Protein AF-A0A0B7ADQ1-F1 (afdb_monomer)

Structure (mmCIF, N/CA/C/O backbone):
data_AF-A0A0B7ADQ1-F1
#
_entry.id   AF-A0A0B7ADQ1-F1
#
loop_
_atom_site.group_PDB
_atom_site.id
_atom_site.type_symbol
_atom_site.label_atom_id
_atom_site.label_alt_id
_atom_site.label_comp_id
_atom_site.label_asym_id
_atom_site.label_entity_id
_atom_site.label_seq_id
_atom_site.pdbx_PDB_ins_code
_atom_site.Cartn_x
_atom_site.Cartn_y
_atom_site.Cartn_z
_atom_site.occupancy
_atom_site.B_iso_or_equiv
_atom_site.auth_seq_id
_atom_site.auth_comp_id
_atom_site.auth_asym_id
_atom_site.auth_atom_id
_atom_site.pdbx_PDB_model_num
ATOM 1 N N . MET A 1 1 ? 49.928 -15.587 -37.855 1.00 57.91 1 MET A N 1
ATOM 2 C CA . MET A 1 1 ? 49.256 -14.390 -38.415 1.00 57.91 1 MET A CA 1
ATOM 3 C C . MET A 1 1 ? 47.723 -14.442 -38.267 1.00 57.91 1 MET A C 1
ATOM 5 O O . MET A 1 1 ? 47.030 -13.815 -39.049 1.00 57.91 1 MET A O 1
ATOM 9 N N . PHE A 1 2 ? 47.182 -15.148 -37.258 1.00 56.41 2 PHE A N 1
ATOM 10 C CA . PHE A 1 2 ? 45.730 -15.363 -37.079 1.00 56.41 2 PHE A CA 1
ATOM 11 C C . PHE A 1 2 ? 45.129 -14.611 -35.875 1.00 56.41 2 PHE A C 1
ATOM 13 O O . PHE A 1 2 ? 43.924 -14.663 -35.661 1.00 56.41 2 PHE A O 1
ATOM 20 N N . LEU A 1 3 ? 45.945 -13.882 -35.100 1.00 54.06 3 LEU A N 1
ATOM 21 C CA . LEU A 1 3 ? 45.485 -13.209 -33.878 1.00 54.06 3 LEU A CA 1
ATOM 22 C C . LEU A 1 3 ? 44.620 -11.957 -34.139 1.00 54.06 3 LEU A C 1
ATOM 24 O O . LEU A 1 3 ? 43.855 -11.555 -33.272 1.00 54.06 3 LEU A O 1
ATOM 28 N N . TYR A 1 4 ? 44.707 -11.352 -35.329 1.00 56.75 4 TYR A N 1
ATOM 29 C CA . TYR A 1 4 ? 43.976 -10.120 -35.664 1.00 56.75 4 TYR A CA 1
ATOM 30 C C . TYR A 1 4 ? 42.529 -10.354 -36.128 1.00 56.75 4 TYR A C 1
ATOM 32 O O . TYR A 1 4 ? 41.746 -9.409 -36.162 1.00 56.75 4 TYR A O 1
ATOM 40 N N . ALA A 1 5 ? 42.148 -11.595 -36.452 1.00 57.31 5 ALA A N 1
ATOM 41 C CA . ALA A 1 5 ? 40.802 -11.909 -36.939 1.00 57.31 5 ALA A CA 1
ATOM 42 C C . ALA A 1 5 ? 39.725 -11.792 -35.845 1.00 57.31 5 ALA A C 1
ATOM 44 O O . ALA A 1 5 ? 38.578 -11.495 -36.149 1.00 57.31 5 ALA A O 1
ATOM 45 N N . ILE A 1 6 ? 40.098 -11.973 -34.573 1.00 56.22 6 ILE A N 1
ATOM 46 C CA . ILE A 1 6 ? 39.179 -11.877 -33.425 1.00 56.22 6 ILE A CA 1
ATOM 47 C C . ILE A 1 6 ? 38.990 -10.410 -32.996 1.00 56.22 6 ILE A C 1
ATOM 49 O O . ILE A 1 6 ? 37.901 -10.013 -32.590 1.00 56.22 6 ILE A O 1
ATOM 53 N N . LEU A 1 7 ? 40.028 -9.577 -33.155 1.00 56.00 7 LEU A N 1
ATOM 54 C CA . LEU A 1 7 ? 40.016 -8.161 -32.765 1.00 56.00 7 LEU A CA 1
ATOM 55 C C . LEU A 1 7 ? 39.036 -7.320 -33.608 1.00 56.00 7 LEU A C 1
ATOM 57 O O . LEU A 1 7 ? 38.481 -6.343 -33.117 1.00 56.00 7 LEU A O 1
ATOM 61 N N . LEU A 1 8 ? 38.782 -7.729 -34.856 1.00 57.44 8 LEU A N 1
ATOM 62 C CA . LEU A 1 8 ? 37.870 -7.053 -35.787 1.00 57.44 8 LEU A CA 1
ATOM 63 C C . LEU A 1 8 ? 36.378 -7.341 -35.524 1.00 57.44 8 LEU A C 1
ATOM 65 O O . LEU A 1 8 ? 35.526 -6.646 -36.068 1.00 57.44 8 LEU A O 1
ATOM 69 N N . VAL A 1 9 ? 36.053 -8.334 -34.686 1.00 56.53 9 VAL A N 1
ATOM 70 C CA . VAL A 1 9 ? 34.663 -8.732 -34.363 1.00 56.53 9 VAL A CA 1
ATOM 71 C C . VAL A 1 9 ? 34.142 -8.031 -33.098 1.00 56.53 9 VAL A C 1
ATOM 73 O O . VAL A 1 9 ? 32.936 -7.923 -32.892 1.00 56.53 9 VAL A O 1
ATOM 76 N N . LEU A 1 10 ? 35.036 -7.475 -32.274 1.00 56.75 10 LEU A N 1
ATOM 77 C CA . LEU A 1 10 ? 34.682 -6.795 -31.025 1.00 56.75 10 LEU A CA 1
ATOM 78 C C . LEU A 1 10 ? 33.769 -5.555 -31.153 1.00 56.75 10 LEU A C 1
ATOM 80 O O . LEU A 1 10 ? 32.945 -5.381 -30.255 1.00 56.75 10 LEU A O 1
ATOM 84 N N . PRO A 1 11 ? 33.806 -4.707 -32.206 1.00 58.31 11 PRO A N 1
ATOM 85 C CA . PRO A 1 11 ? 32.909 -3.549 -32.254 1.00 58.31 11 PRO A CA 1
ATOM 86 C C . PRO A 1 11 ? 31.440 -3.924 -32.520 1.00 58.31 11 PRO A C 1
ATOM 88 O O . PRO A 1 11 ? 30.559 -3.106 -32.270 1.00 58.31 11 PRO A O 1
ATOM 91 N N . ALA A 1 12 ? 31.146 -5.150 -32.973 1.00 55.69 12 ALA A N 1
ATOM 92 C CA . ALA A 1 12 ? 29.771 -5.614 -33.174 1.00 55.69 12 ALA A CA 1
ATOM 93 C C . ALA A 1 12 ? 29.070 -6.026 -31.866 1.00 55.69 12 ALA A C 1
ATOM 95 O O . ALA A 1 12 ? 27.849 -6.150 -31.843 1.00 55.69 12 ALA A O 1
ATOM 96 N N . LEU A 1 13 ? 29.814 -6.203 -30.765 1.00 51.56 13 LEU A N 1
ATOM 97 C CA . LEU A 1 13 ? 29.231 -6.566 -29.469 1.00 51.56 13 LEU A CA 1
ATOM 98 C C . LEU A 1 13 ? 28.534 -5.381 -28.776 1.00 51.56 13 LEU A C 1
ATOM 100 O O . LEU A 1 13 ? 27.774 -5.579 -27.836 1.00 51.56 13 LEU A O 1
ATOM 104 N N . ILE A 1 14 ? 28.741 -4.151 -29.255 1.00 58.09 14 ILE A N 1
ATOM 105 C CA . ILE A 1 14 ? 28.142 -2.939 -28.669 1.00 58.09 14 ILE A CA 1
ATOM 106 C C . ILE A 1 14 ? 26.828 -2.543 -29.378 1.00 58.09 14 ILE A C 1
ATOM 108 O O . ILE A 1 14 ? 26.401 -1.396 -29.303 1.00 58.09 14 ILE A O 1
ATOM 112 N N . MET A 1 15 ? 26.185 -3.466 -30.104 1.00 60.84 15 MET A N 1
ATOM 113 C CA . MET A 1 15 ? 25.061 -3.145 -30.999 1.00 60.84 15 MET A CA 1
ATOM 114 C C . MET A 1 15 ? 23.653 -3.311 -30.410 1.00 60.84 15 MET A C 1
ATOM 116 O O . MET A 1 15 ? 22.712 -2.930 -31.092 1.00 60.84 15 MET A O 1
ATOM 120 N N . THR A 1 16 ? 23.438 -3.822 -29.192 1.00 59.25 16 THR A N 1
ATOM 121 C CA . THR A 1 16 ? 22.057 -3.938 -28.667 1.00 59.25 16 THR A CA 1
ATOM 122 C C . THR A 1 16 ? 21.985 -3.737 -27.155 1.00 59.25 16 THR A C 1
ATOM 124 O O . THR A 1 16 ? 21.652 -4.644 -26.397 1.00 59.25 16 THR A O 1
ATOM 127 N N . SER A 1 17 ? 22.278 -2.526 -26.691 1.00 60.66 17 SER A N 1
ATOM 128 C CA . SER A 1 17 ? 21.664 -2.052 -25.447 1.00 60.66 17 SER A CA 1
ATOM 129 C C . SER A 1 17 ? 20.446 -1.230 -25.833 1.00 60.66 17 SER A C 1
ATOM 131 O O . SER A 1 17 ? 20.395 -0.025 -25.596 1.00 60.66 17 SER A O 1
ATOM 133 N N . GLU A 1 18 ? 19.465 -1.877 -26.464 1.00 60.41 18 GLU A N 1
ATOM 134 C CA . GLU A 1 18 ? 18.104 -1.388 -26.318 1.00 60.41 18 GLU A CA 1
ATOM 135 C C . GLU A 1 18 ? 17.847 -1.496 -24.823 1.00 60.41 18 GLU A C 1
ATOM 137 O O . GLU A 1 18 ? 17.736 -2.594 -24.279 1.00 60.41 18 GLU A O 1
ATOM 142 N N . ALA A 1 19 ? 17.916 -0.353 -24.136 1.00 57.16 19 ALA A N 1
ATOM 143 C CA . ALA A 1 19 ? 17.381 -0.234 -22.800 1.00 57.16 19 ALA A CA 1
ATOM 144 C C . ALA A 1 19 ? 16.024 -0.914 -22.876 1.00 57.16 19 ALA A C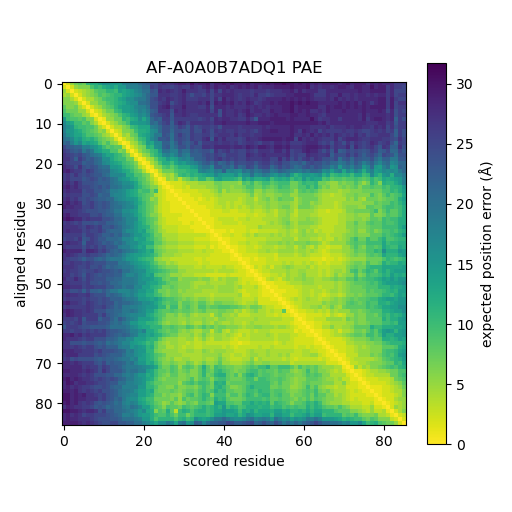 1
ATOM 146 O O . ALA A 1 19 ? 15.170 -0.488 -23.654 1.00 57.16 19 ALA A O 1
ATOM 147 N N . ILE A 1 20 ? 15.893 -2.040 -22.182 1.00 54.81 20 ILE A N 1
ATOM 148 C CA . ILE A 1 20 ? 14.638 -2.751 -22.082 1.00 54.81 20 ILE A CA 1
ATOM 149 C C . ILE A 1 20 ? 13.717 -1.738 -21.414 1.00 54.81 20 ILE A C 1
ATOM 151 O O . ILE A 1 20 ? 13.722 -1.572 -20.197 1.00 54.81 20 ILE A O 1
ATOM 155 N N . VAL A 1 21 ? 12.974 -0.992 -22.227 1.00 57.84 21 VAL A N 1
ATOM 156 C CA . VAL A 1 21 ? 11.794 -0.271 -21.793 1.00 57.84 21 VAL A CA 1
ATOM 157 C C . VAL A 1 21 ? 10.794 -1.387 -21.569 1.00 57.84 21 VAL A C 1
ATOM 159 O O . VAL A 1 21 ? 9.949 -1.647 -22.416 1.00 57.84 21 VAL A O 1
ATOM 162 N N . ILE A 1 22 ? 10.971 -2.145 -20.484 1.00 61.16 22 ILE A N 1
ATOM 163 C CA . ILE A 1 22 ? 9.929 -3.031 -19.993 1.00 61.16 22 ILE A CA 1
ATOM 164 C C . ILE A 1 22 ? 8.773 -2.084 -19.703 1.00 61.16 22 ILE A C 1
ATOM 166 O O . ILE A 1 22 ? 8.919 -1.207 -18.841 1.00 61.16 22 ILE A O 1
ATOM 170 N N . PRO A 1 23 ? 7.663 -2.151 -20.460 1.00 60.44 23 PRO A N 1
ATOM 171 C CA . PRO A 1 23 ? 6.471 -1.463 -20.026 1.00 60.44 23 PRO A CA 1
ATOM 172 C C . PRO A 1 23 ? 6.145 -2.092 -18.676 1.00 60.44 23 PRO A C 1
ATOM 174 O O . PRO A 1 23 ? 5.790 -3.266 -18.631 1.00 60.44 23 PRO A O 1
ATOM 177 N N . LEU A 1 24 ? 6.371 -1.351 -17.586 1.00 60.91 24 LEU A N 1
ATOM 178 C CA . LEU A 1 24 ? 6.019 -1.826 -16.254 1.00 60.91 24 LEU A CA 1
ATOM 179 C C . LEU A 1 24 ? 4.539 -2.170 -16.298 1.00 60.91 24 LEU A C 1
ATOM 181 O O . LEU A 1 24 ? 3.690 -1.290 -16.475 1.00 60.91 24 LEU A O 1
ATOM 185 N N . THR A 1 25 ? 4.279 -3.466 -16.239 1.00 69.62 25 THR A N 1
ATOM 186 C CA . THR A 1 25 ? 2.943 -4.026 -16.267 1.00 69.62 25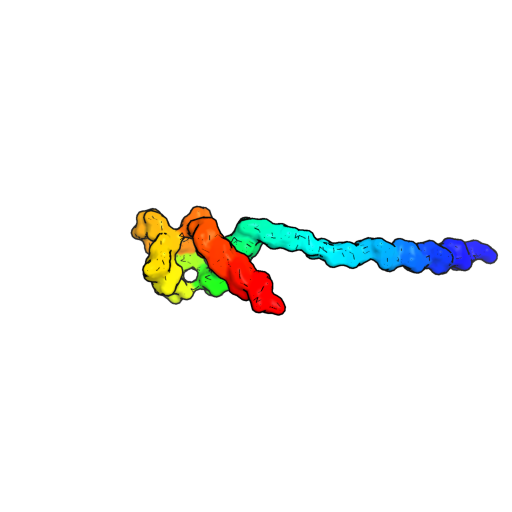 THR A CA 1
ATOM 187 C C . THR A 1 25 ? 2.198 -3.555 -15.025 1.00 69.62 25 THR A C 1
ATOM 189 O O . THR A 1 25 ? 2.810 -3.169 -14.023 1.00 69.62 25 THR A O 1
ATOM 192 N N . ASP A 1 26 ? 0.868 -3.540 -15.088 1.00 71.94 26 ASP A N 1
ATOM 193 C CA . ASP A 1 26 ? 0.032 -3.227 -13.928 1.00 71.94 26 ASP A CA 1
ATOM 194 C C . ASP A 1 26 ? 0.429 -4.081 -12.712 1.00 71.94 26 ASP A C 1
ATOM 196 O O . ASP A 1 26 ? 0.599 -3.527 -11.633 1.00 71.94 26 ASP A O 1
ATOM 200 N N . ASP A 1 27 ? 0.727 -5.370 -12.909 1.00 74.31 27 ASP A N 1
ATOM 201 C CA . ASP A 1 27 ? 1.280 -6.271 -11.886 1.00 74.31 27 ASP A CA 1
ATOM 202 C C . ASP A 1 27 ? 2.544 -5.735 -11.204 1.00 74.31 27 ASP A C 1
ATOM 204 O O . ASP A 1 27 ? 2.686 -5.801 -9.986 1.00 74.31 27 ASP A O 1
ATOM 208 N N . GLU A 1 28 ? 3.482 -5.180 -11.968 1.00 79.56 28 GLU A N 1
ATOM 209 C CA . GLU A 1 28 ? 4.752 -4.706 -11.419 1.00 79.56 28 GLU A CA 1
ATOM 210 C C . GLU A 1 28 ? 4.573 -3.398 -10.632 1.00 79.56 28 GLU A C 1
ATOM 212 O O . GLU A 1 28 ? 5.278 -3.149 -9.654 1.00 79.56 28 GLU A O 1
ATOM 217 N N . LEU A 1 29 ? 3.585 -2.583 -11.014 1.00 76.25 29 LEU A N 1
ATOM 218 C CA . LEU A 1 29 ? 3.165 -1.393 -10.269 1.00 76.25 29 LEU A CA 1
ATOM 219 C C . LEU A 1 29 ? 2.425 -1.747 -8.978 1.00 76.25 29 LEU A C 1
ATOM 221 O O . LEU A 1 29 ? 2.714 -1.149 -7.942 1.00 76.25 29 LEU A O 1
ATOM 225 N N . VAL A 1 30 ? 1.508 -2.717 -9.035 1.00 78.19 30 VAL A N 1
ATOM 226 C CA . VAL A 1 30 ? 0.838 -3.291 -7.855 1.00 78.19 30 VAL A CA 1
ATOM 227 C C . VAL A 1 30 ? 1.891 -3.784 -6.890 1.00 78.19 30 VAL A C 1
ATOM 229 O O . VAL A 1 30 ? 1.888 -3.392 -5.730 1.00 78.19 30 VAL A O 1
ATOM 232 N N . LYS A 1 31 ? 2.846 -4.5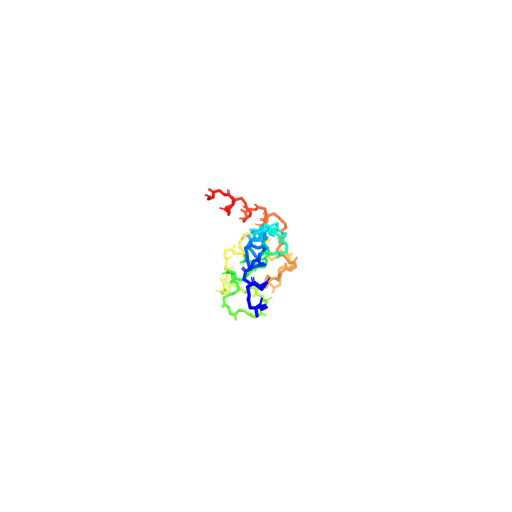65 -7.395 1.00 82.44 31 LYS A N 1
ATOM 233 C CA . LYS A 1 31 ? 3.916 -5.128 -6.589 1.00 82.44 31 LYS A CA 1
ATOM 234 C C . LYS A 1 31 ? 4.784 -4.047 -5.950 1.00 82.44 31 LYS A C 1
ATOM 236 O O . LYS A 1 31 ? 5.098 -4.165 -4.779 1.00 82.44 31 LYS A O 1
ATOM 241 N N . GLN A 1 32 ? 5.131 -2.977 -6.669 1.00 81.38 32 GLN A N 1
ATOM 242 C CA . GLN A 1 32 ? 5.895 -1.859 -6.096 1.00 81.38 32 GLN A CA 1
ATOM 243 C C . GLN A 1 32 ?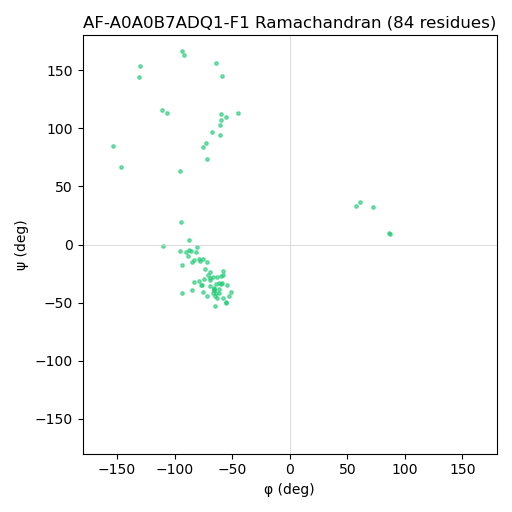 5.118 -1.079 -5.034 1.00 81.38 32 GLN A C 1
ATOM 245 O O . GLN A 1 32 ? 5.696 -0.702 -4.018 1.00 81.38 32 GLN A O 1
ATOM 250 N N . ALA A 1 33 ? 3.831 -0.811 -5.267 1.00 80.25 33 ALA A N 1
ATOM 251 C CA . ALA A 1 33 ? 2.984 -0.143 -4.284 1.00 80.25 33 ALA A CA 1
ATOM 252 C C . ALA A 1 33 ? 2.785 -1.024 -3.043 1.00 80.25 33 ALA A C 1
ATOM 254 O O . ALA A 1 33 ? 2.830 -0.524 -1.924 1.00 80.25 33 ALA A O 1
ATOM 255 N N . PHE A 1 34 ? 2.627 -2.329 -3.250 1.00 84.38 34 PHE A N 1
ATOM 256 C CA . PHE A 1 34 ? 2.518 -3.320 -2.193 1.00 84.38 34 PHE A CA 1
ATOM 257 C C . PHE A 1 34 ? 3.815 -3.420 -1.383 1.00 84.38 34 PHE A C 1
ATOM 259 O O . PHE A 1 34 ? 3.782 -3.181 -0.188 1.00 84.38 34 PHE A O 1
ATOM 266 N N . ASP A 1 35 ? 4.966 -3.629 -2.035 1.00 85.38 35 ASP A N 1
ATOM 267 C CA . ASP A 1 35 ? 6.303 -3.668 -1.408 1.00 85.38 35 ASP A CA 1
ATOM 268 C C . ASP A 1 35 ? 6.646 -2.368 -0.647 1.00 85.38 35 ASP A C 1
ATOM 270 O O . ASP A 1 35 ? 7.527 -2.362 0.213 1.00 85.38 35 ASP A O 1
ATOM 274 N N . TYR A 1 36 ? 6.010 -1.242 -0.992 1.00 83.12 36 TYR A N 1
ATOM 275 C CA . TYR A 1 36 ? 6.186 0.027 -0.282 1.00 83.12 36 TYR A CA 1
ATOM 276 C C . TYR A 1 36 ? 5.382 0.099 1.024 1.00 83.12 36 TYR A C 1
ATOM 278 O O . TYR A 1 36 ? 5.802 0.783 1.956 1.00 83.12 36 TYR A O 1
ATOM 286 N N . LEU A 1 37 ? 4.226 -0.562 1.076 1.00 83.06 37 LEU A N 1
ATOM 287 C CA . LEU A 1 37 ? 3.316 -0.556 2.221 1.00 83.06 37 LEU A CA 1
ATOM 288 C C . LEU A 1 37 ? 3.582 -1.738 3.166 1.00 83.06 37 LEU A C 1
ATOM 290 O O . LEU A 1 37 ? 3.605 -1.538 4.377 1.00 83.06 37 LEU A O 1
ATOM 294 N N . ASP A 1 38 ? 3.830 -2.925 2.609 1.00 86.25 38 ASP A N 1
ATOM 295 C CA . ASP A 1 38 ? 4.207 -4.154 3.313 1.00 86.25 38 ASP A CA 1
ATOM 296 C C . ASP A 1 38 ? 5.656 -4.025 3.815 1.00 86.25 38 ASP A C 1
ATOM 298 O O . ASP A 1 38 ? 6.646 -4.334 3.138 1.00 86.25 38 ASP A O 1
ATOM 302 N N . THR A 1 39 ? 5.784 -3.452 5.009 1.00 86.56 39 THR A N 1
ATOM 303 C CA . THR A 1 39 ? 7.076 -3.114 5.608 1.00 86.56 39 THR A CA 1
ATOM 304 C C . THR A 1 39 ? 7.756 -4.365 6.148 1.00 86.56 39 THR A C 1
ATOM 306 O O . THR A 1 39 ? 8.990 -4.469 6.122 1.00 86.56 39 THR A O 1
ATOM 309 N N . ASN A 1 40 ? 6.961 -5.306 6.656 1.00 88.19 40 ASN A N 1
ATOM 310 C CA . ASN A 1 40 ? 7.435 -6.542 7.257 1.00 88.19 40 ASN A CA 1
ATOM 311 C C . ASN A 1 40 ? 7.692 -7.654 6.202 1.00 88.19 40 ASN A C 1
ATOM 313 O O . ASN A 1 40 ? 8.446 -8.593 6.483 1.00 88.19 40 ASN A O 1
ATOM 317 N N . ARG A 1 41 ? 7.177 -7.481 4.976 1.00 87.06 41 ARG A N 1
ATOM 318 C CA . ARG A 1 41 ? 7.270 -8.381 3.815 1.00 87.06 41 ARG A CA 1
ATOM 319 C C . ARG A 1 41 ? 6.662 -9.757 4.036 1.00 87.06 41 ARG A C 1
ATOM 321 O O . ARG A 1 41 ? 7.213 -10.760 3.564 1.00 87.06 41 ARG A O 1
ATOM 328 N N . ASP A 1 42 ? 5.568 -9.827 4.774 1.00 88.00 42 ASP A N 1
ATOM 329 C CA . ASP A 1 42 ? 4.831 -11.063 5.019 1.00 88.00 42 ASP A CA 1
ATOM 330 C C . ASP A 1 42 ? 3.779 -11.359 3.937 1.00 88.00 42 ASP A C 1
ATOM 332 O O . ASP A 1 42 ? 3.219 -12.460 3.911 1.00 88.00 42 ASP A O 1
ATOM 336 N N . GLY A 1 43 ? 3.589 -10.443 2.980 1.00 84.69 43 GLY A N 1
ATOM 337 C CA . GLY A 1 43 ? 2.658 -10.614 1.871 1.00 84.69 43 GLY A CA 1
ATOM 338 C C . GLY A 1 43 ? 1.233 -10.164 2.184 1.00 84.69 43 GLY A C 1
ATOM 339 O O . GLY A 1 43 ? 0.344 -10.398 1.357 1.00 84.69 43 GLY A O 1
ATOM 340 N N . ILE A 1 44 ? 1.010 -9.502 3.320 1.00 88.19 44 ILE A N 1
ATOM 341 C CA . ILE A 1 44 ? -0.227 -8.799 3.671 1.00 88.19 44 ILE A CA 1
ATOM 342 C C . ILE A 1 44 ? 0.115 -7.382 4.137 1.00 88.19 44 ILE A C 1
ATOM 344 O O . ILE A 1 44 ? 1.208 -7.127 4.606 1.00 88.19 44 ILE A O 1
ATOM 348 N N . ILE A 1 45 ? -0.811 -6.438 3.982 1.00 88.12 45 ILE A N 1
ATOM 349 C CA . ILE A 1 45 ? -0.689 -5.127 4.627 1.00 88.12 45 ILE A CA 1
ATOM 350 C C . ILE A 1 45 ? -1.685 -5.097 5.772 1.00 88.12 45 ILE A C 1
ATOM 352 O O . ILE A 1 45 ? -2.898 -5.111 5.540 1.00 88.12 45 ILE A O 1
ATOM 356 N N . ASP A 1 46 ? -1.185 -5.055 7.002 1.00 89.38 46 ASP A N 1
ATOM 357 C CA . ASP A 1 46 ? -2.028 -4.953 8.191 1.00 89.38 46 ASP A CA 1
ATOM 358 C C . ASP A 1 46 ? -2.231 -3.489 8.632 1.00 89.38 46 ASP A C 1
ATOM 360 O O . ASP A 1 46 ? -1.568 -2.557 8.164 1.00 89.38 46 ASP A O 1
ATOM 364 N N . ARG A 1 47 ? -3.194 -3.235 9.529 1.00 85.06 47 ARG A N 1
ATOM 365 C CA . ARG A 1 47 ? -3.506 -1.862 9.991 1.00 85.06 47 ARG A CA 1
ATOM 366 C C . ARG A 1 47 ? -2.323 -1.158 10.651 1.00 85.06 47 ARG A C 1
ATOM 368 O O . ARG A 1 47 ? -2.269 0.070 10.636 1.00 85.06 47 ARG A O 1
ATOM 375 N N . THR A 1 48 ? -1.406 -1.919 11.235 1.00 85.69 48 THR A N 1
ATOM 376 C CA . THR A 1 48 ? -0.169 -1.422 11.843 1.00 85.69 48 THR A CA 1
ATOM 377 C C . THR A 1 48 ? 0.800 -0.903 10.786 1.00 85.69 48 THR A C 1
ATOM 379 O O . THR A 1 48 ? 1.551 0.032 11.060 1.00 85.69 48 THR A O 1
ATOM 382 N N . GLU A 1 49 ? 0.770 -1.471 9.581 1.00 86.00 49 GLU A N 1
ATOM 383 C CA . GLU A 1 49 ? 1.627 -1.068 8.468 1.00 86.00 49 GLU A CA 1
ATOM 384 C C . GLU A 1 49 ? 1.046 0.103 7.684 1.00 86.00 49 GLU A C 1
ATOM 386 O O . GLU A 1 49 ? 1.782 1.017 7.306 1.00 86.00 49 GLU A O 1
ATOM 391 N N . SER A 1 50 ? -0.273 0.131 7.462 1.00 80.56 50 SER A N 1
ATOM 392 C CA . SER A 1 50 ? -0.876 1.250 6.739 1.00 80.56 50 SER A CA 1
ATOM 393 C C . SER A 1 50 ? -2.339 1.516 7.071 1.00 80.56 50 SER A C 1
ATOM 395 O O . SER A 1 50 ? -3.239 1.149 6.324 1.00 80.56 50 SER A O 1
ATOM 397 N N . GLU A 1 51 ? -2.598 2.278 8.134 1.00 82.81 51 GLU A N 1
ATOM 398 C CA . GLU A 1 51 ? -3.955 2.735 8.475 1.00 82.81 51 GLU A CA 1
ATOM 399 C C . GLU A 1 51 ? -4.604 3.562 7.342 1.00 82.81 51 GLU A C 1
ATOM 401 O O . GLU A 1 51 ? -5.806 3.460 7.089 1.00 82.81 51 GLU A O 1
ATOM 406 N N . GLU A 1 52 ? -3.803 4.330 6.590 1.00 80.12 52 GLU A N 1
ATOM 407 C CA . GLU A 1 52 ? -4.276 5.090 5.426 1.00 80.12 52 GLU A CA 1
ATOM 408 C C . GLU A 1 52 ? -4.783 4.192 4.292 1.00 80.12 52 GLU A C 1
ATOM 410 O O . GLU A 1 52 ? -5.732 4.565 3.596 1.00 80.12 52 GLU A O 1
ATOM 415 N N . ALA A 1 53 ? -4.181 3.014 4.097 1.00 78.00 53 ALA A N 1
ATOM 416 C CA . ALA A 1 53 ? -4.638 2.070 3.087 1.00 78.00 53 ALA A CA 1
ATOM 417 C C . ALA A 1 53 ? -6.052 1.563 3.422 1.00 78.00 53 ALA A C 1
ATOM 419 O O . ALA A 1 53 ? -6.946 1.599 2.571 1.00 78.00 53 ALA A O 1
ATOM 420 N N . PHE A 1 54 ? -6.297 1.227 4.691 1.00 81.56 54 PHE A N 1
ATOM 421 C CA . PHE A 1 54 ? -7.630 0.862 5.181 1.00 81.56 54 PHE A CA 1
ATOM 422 C C . PHE A 1 54 ? -8.618 2.028 5.093 1.00 81.56 54 PHE A C 1
ATOM 424 O O . PHE A 1 54 ? -9.750 1.843 4.649 1.00 81.56 54 PHE A O 1
ATOM 431 N N . ALA A 1 55 ? -8.196 3.247 5.441 1.00 79.50 55 ALA A N 1
ATOM 432 C CA . ALA A 1 55 ? -9.045 4.438 5.361 1.00 79.50 55 ALA A CA 1
ATOM 433 C C . ALA A 1 55 ? -9.486 4.767 3.923 1.00 79.50 55 ALA A C 1
ATOM 435 O O . ALA A 1 55 ? -10.560 5.334 3.715 1.00 79.50 55 ALA A O 1
ATOM 436 N N . LYS A 1 56 ? -8.682 4.394 2.920 1.00 78.25 56 LYS A N 1
ATOM 437 C CA . LYS A 1 56 ? -9.028 4.527 1.496 1.00 78.25 56 LYS A CA 1
ATOM 438 C C . LYS A 1 56 ? -9.939 3.414 0.973 1.00 78.25 56 LYS A C 1
ATOM 440 O O . LYS A 1 56 ? -10.336 3.478 -0.189 1.00 78.25 56 LYS A O 1
ATOM 445 N N . GLY A 1 57 ? -10.297 2.439 1.809 1.00 77.31 57 GLY A N 1
ATOM 446 C CA . GLY A 1 57 ? -11.180 1.336 1.436 1.00 77.31 57 GLY A CA 1
ATOM 447 C C . GLY A 1 57 ? -10.518 0.324 0.503 1.00 77.31 57 GLY A C 1
ATOM 448 O O . GLY A 1 57 ? -11.192 -0.232 -0.358 1.00 77.31 57 GLY A O 1
ATOM 449 N N . LEU A 1 58 ? -9.201 0.127 0.638 1.00 80.25 58 LEU A N 1
ATOM 450 C CA . LEU A 1 58 ? -8.472 -0.932 -0.070 1.00 80.25 58 LEU A CA 1
ATOM 451 C C . LEU A 1 58 ? -8.831 -2.332 0.443 1.00 80.25 58 LEU A C 1
ATOM 453 O O . LEU A 1 58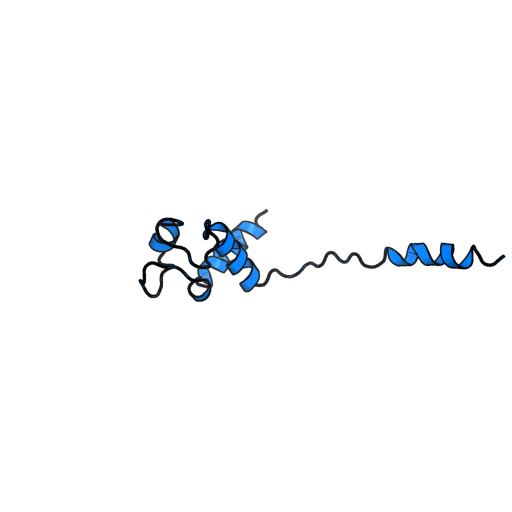 ? -8.803 -3.283 -0.324 1.00 80.25 58 LEU A O 1
ATOM 457 N N . ASP A 1 59 ? -9.211 -2.436 1.716 1.00 82.81 59 ASP A N 1
ATOM 458 C CA . ASP A 1 59 ? -9.716 -3.660 2.340 1.00 82.81 59 ASP A CA 1
ATOM 459 C C . ASP A 1 59 ? -11.168 -3.911 1.887 1.00 82.81 59 ASP A C 1
ATOM 461 O O . ASP A 1 59 ? -12.142 -3.467 2.508 1.00 82.81 59 ASP A O 1
ATOM 465 N N . ALA A 1 60 ? -11.312 -4.544 0.722 1.00 80.00 60 ALA A N 1
ATOM 466 C CA . ALA A 1 60 ? -12.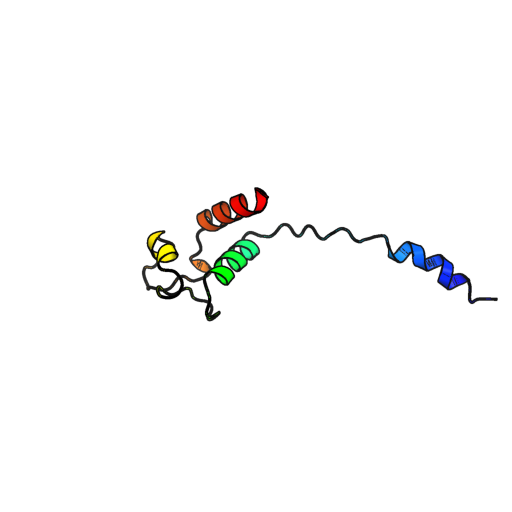606 -4.776 0.089 1.00 80.00 60 ALA A CA 1
ATOM 467 C C . ALA A 1 60 ? -13.454 -5.791 0.870 1.00 80.00 60 ALA A C 1
ATOM 469 O O . ALA A 1 60 ? -14.680 -5.645 0.946 1.00 80.00 60 ALA A O 1
ATOM 470 N N . ASN A 1 61 ? -12.819 -6.808 1.457 1.00 84.44 61 ASN A N 1
ATOM 471 C CA . ASN A 1 61 ? -13.496 -7.869 2.200 1.00 84.44 61 ASN A CA 1
ATOM 472 C C . ASN A 1 61 ? -13.704 -7.522 3.698 1.00 84.44 61 ASN A C 1
ATOM 474 O O . ASN A 1 61 ? -14.504 -8.182 4.365 1.00 84.44 61 ASN A O 1
A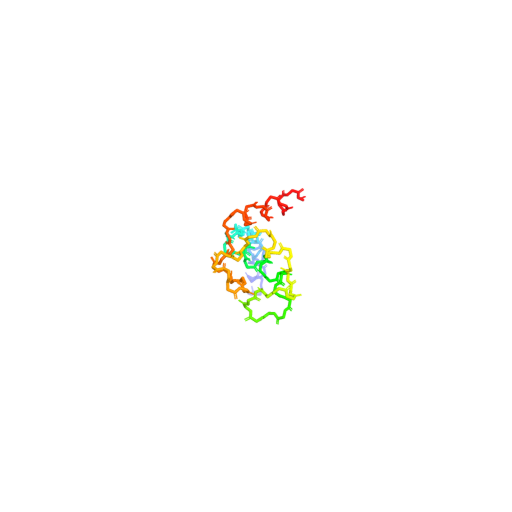TOM 478 N N . ASN A 1 62 ? -13.087 -6.436 4.183 1.00 83.62 62 ASN A N 1
ATOM 479 C CA . ASN A 1 62 ? -13.113 -5.952 5.569 1.00 83.62 62 ASN A CA 1
ATOM 480 C C . ASN A 1 62 ? -12.600 -6.981 6.589 1.00 83.62 62 ASN A C 1
ATOM 482 O O . ASN A 1 62 ? -13.091 -7.034 7.724 1.00 83.62 62 ASN A O 1
ATOM 486 N N . ASP A 1 63 ? -11.629 -7.805 6.200 1.00 86.38 63 ASP A N 1
ATOM 487 C CA . ASP A 1 63 ? -11.017 -8.814 7.066 1.00 86.38 63 ASP A CA 1
ATOM 488 C C . ASP A 1 63 ? -9.860 -8.259 7.915 1.00 86.38 63 ASP A C 1
ATOM 490 O O . ASP A 1 63 ? -9.382 -8.936 8.830 1.00 86.38 63 ASP A O 1
ATOM 494 N N . GLY A 1 64 ? -9.475 -6.996 7.690 1.00 84.81 64 GLY A N 1
ATOM 495 C CA . GLY A 1 64 ? -8.408 -6.323 8.423 1.00 84.81 64 GLY A CA 1
ATOM 496 C C . GLY A 1 64 ? -7.010 -6.550 7.850 1.00 84.81 64 GLY A C 1
ATOM 497 O O . GLY A 1 64 ? -6.040 -6.145 8.494 1.00 84.81 64 GLY A O 1
ATOM 498 N N . GLN A 1 65 ? -6.908 -7.146 6.665 1.00 87.25 65 GLN A N 1
ATOM 499 C CA . GLN A 1 65 ? -5.685 -7.346 5.900 1.00 87.25 65 GLN A CA 1
ATOM 500 C C . GLN A 1 65 ? -5.928 -6.875 4.463 1.00 87.25 65 GLN A C 1
ATOM 502 O O . GLN A 1 65 ? -7.017 -7.015 3.927 1.00 87.25 65 GLN A O 1
ATOM 507 N N . ILE A 1 66 ? -4.920 -6.284 3.830 1.00 86.56 66 ILE A N 1
ATOM 508 C CA . ILE A 1 66 ? -4.984 -5.949 2.405 1.00 86.56 66 ILE A CA 1
ATOM 509 C C . ILE A 1 66 ? -4.008 -6.862 1.685 1.00 86.56 66 ILE A C 1
ATOM 511 O O . ILE A 1 66 ? -2.797 -6.797 1.902 1.00 86.56 66 ILE A O 1
ATOM 515 N N . THR A 1 67 ? -4.538 -7.721 0.827 1.00 85.88 67 THR A N 1
ATOM 516 C CA . THR A 1 67 ? -3.743 -8.605 -0.028 1.00 85.88 67 THR A CA 1
ATOM 517 C C . THR A 1 67 ? -3.454 -7.959 -1.386 1.00 85.88 67 THR A C 1
ATOM 519 O O . THR A 1 67 ? -4.119 -7.012 -1.805 1.00 85.88 67 THR A O 1
ATOM 522 N N . ILE A 1 68 ? -2.466 -8.488 -2.119 1.00 81.38 68 ILE A N 1
ATOM 523 C CA . ILE A 1 68 ? -2.153 -8.042 -3.492 1.00 81.38 68 ILE A CA 1
ATOM 524 C C . ILE A 1 68 ? -3.384 -8.107 -4.411 1.00 81.38 68 ILE A C 1
ATOM 526 O O . ILE A 1 68 ? -3.549 -7.243 -5.269 1.00 81.38 68 ILE A O 1
ATOM 530 N N . ASP A 1 69 ? -4.255 -9.099 -4.216 1.00 80.62 69 ASP A N 1
ATOM 531 C CA . ASP A 1 69 ? -5.474 -9.294 -5.014 1.00 80.62 69 ASP A CA 1
ATOM 532 C C . ASP A 1 69 ? -6.525 -8.194 -4.755 1.00 80.62 69 ASP A C 1
ATOM 534 O O . ASP A 1 69 ? -7.358 -7.891 -5.609 1.00 80.62 69 ASP A O 1
ATOM 538 N N . GLU A 1 70 ? -6.459 -7.544 -3.591 1.00 81.19 70 GLU A N 1
ATOM 539 C CA . GLU A 1 70 ? -7.382 -6.484 -3.172 1.00 81.19 70 GLU A CA 1
ATOM 540 C C . GLU A 1 70 ? -6.918 -5.083 -3.579 1.00 81.19 70 GLU A C 1
ATOM 542 O O . GLU A 1 70 ? -7.674 -4.111 -3.470 1.00 81.19 70 GLU A O 1
ATOM 547 N N . LEU A 1 71 ? -5.704 -4.954 -4.123 1.00 77.12 71 LEU A N 1
ATOM 548 C CA . LEU A 1 71 ? -5.237 -3.699 -4.699 1.00 77.12 71 LEU A CA 1
ATOM 549 C C . LEU A 1 71 ? -6.039 -3.366 -5.961 1.00 77.12 71 LEU A C 1
ATOM 551 O O . LEU A 1 71 ? -5.758 -3.817 -7.071 1.00 77.12 71 LEU A O 1
ATOM 555 N N . ALA A 1 72 ? -7.050 -2.516 -5.783 1.00 73.94 72 ALA A N 1
ATOM 556 C CA . ALA A 1 72 ? -7.922 -2.098 -6.865 1.00 73.94 72 ALA A CA 1
ATOM 557 C C . ALA A 1 72 ? -7.138 -1.410 -8.007 1.00 73.94 72 ALA A C 1
ATOM 559 O O . ALA A 1 72 ? -6.236 -0.603 -7.750 1.00 73.94 72 ALA A O 1
ATOM 560 N N . PRO A 1 73 ? -7.549 -1.599 -9.277 1.00 69.44 73 PRO A N 1
ATOM 561 C CA . PRO A 1 73 ? -6.900 -0.979 -10.437 1.00 69.44 73 PRO A CA 1
ATOM 562 C C . PRO A 1 73 ? -6.859 0.555 -10.371 1.00 69.44 73 PRO A C 1
ATOM 564 O O . PRO A 1 73 ? -5.946 1.189 -10.901 1.00 69.44 73 PRO A O 1
ATOM 567 N N . SER A 1 74 ? -7.799 1.166 -9.649 1.00 68.50 74 SER A N 1
ATOM 568 C CA . SER A 1 74 ? -7.820 2.603 -9.361 1.00 68.50 74 SER A CA 1
ATOM 569 C C . SER A 1 74 ? -6.575 3.085 -8.601 1.00 68.50 74 SER A C 1
ATOM 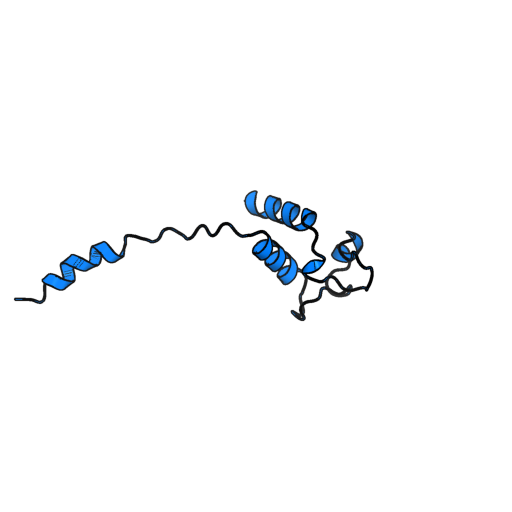571 O O . SER A 1 74 ? -6.115 4.207 -8.818 1.00 68.50 74 SER A O 1
ATOM 573 N N . VAL A 1 75 ? -6.011 2.250 -7.723 1.00 71.31 75 VAL A N 1
ATOM 574 C CA . VAL A 1 75 ? -4.788 2.559 -6.963 1.00 71.31 75 VAL A CA 1
ATOM 575 C C . VAL A 1 75 ? -3.560 2.454 -7.859 1.00 71.31 75 VAL A C 1
ATOM 577 O O . VAL A 1 75 ? -2.711 3.348 -7.837 1.00 71.31 75 VAL A O 1
ATOM 580 N N . ILE A 1 76 ? -3.523 1.440 -8.727 1.00 71.56 76 ILE A N 1
ATOM 581 C CA . ILE A 1 76 ? -2.482 1.267 -9.751 1.00 71.56 76 ILE A CA 1
ATOM 582 C C . ILE A 1 76 ? -2.425 2.491 -10.668 1.00 71.56 76 ILE A C 1
ATOM 584 O O . ILE A 1 76 ? -1.350 3.033 -10.929 1.00 71.56 76 ILE A O 1
ATOM 588 N N . GLU A 1 77 ? -3.580 2.976 -11.133 1.00 73.06 77 GLU A N 1
ATOM 589 C CA . GLU A 1 77 ? -3.644 4.139 -12.020 1.00 73.06 77 GLU A CA 1
ATOM 590 C C . GLU A 1 77 ? -3.170 5.428 -11.333 1.00 73.06 77 GLU A C 1
ATOM 592 O O . GLU A 1 77 ? -2.474 6.247 -11.947 1.00 73.06 77 GLU A O 1
ATOM 597 N N . HIS A 1 78 ? -3.497 5.602 -10.050 1.00 72.69 78 HIS A N 1
ATOM 598 C CA . HIS A 1 78 ? -3.004 6.731 -9.267 1.00 72.69 78 HIS A CA 1
ATOM 599 C C . HIS A 1 78 ? -1.474 6.688 -9.133 1.00 72.69 78 HIS A C 1
ATOM 601 O O . HIS A 1 78 ? -0.800 7.685 -9.396 1.00 72.69 78 HIS A O 1
ATOM 607 N N . PHE A 1 79 ? -0.917 5.519 -8.811 1.00 70.62 79 PHE A N 1
ATOM 608 C CA . PHE A 1 79 ? 0.526 5.320 -8.661 1.00 70.62 79 PHE A CA 1
ATOM 609 C C . PHE A 1 79 ? 1.279 5.492 -9.990 1.00 70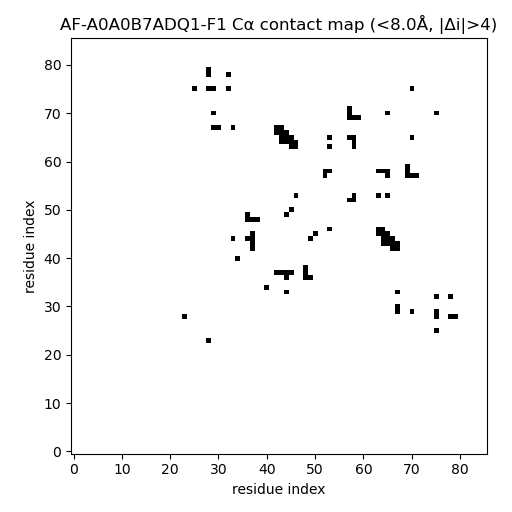.62 79 PHE A C 1
ATOM 611 O O . PHE A 1 79 ? 2.332 6.133 -10.046 1.00 70.62 79 PHE A O 1
ATOM 618 N N . ARG A 1 80 ? 0.693 5.010 -11.096 1.00 73.38 80 ARG A N 1
ATOM 619 C CA . ARG A 1 80 ? 1.205 5.205 -12.461 1.00 73.38 80 ARG A CA 1
ATOM 620 C C . ARG A 1 80 ? 1.385 6.688 -12.782 1.00 73.38 80 ARG A C 1
ATOM 622 O O . ARG A 1 80 ? 2.462 7.071 -13.235 1.00 73.38 80 ARG A O 1
ATOM 629 N N . LYS A 1 81 ? 0.361 7.514 -12.527 1.00 74.06 81 LYS A N 1
ATOM 630 C CA . LYS A 1 81 ? 0.398 8.963 -12.806 1.00 74.06 81 LYS A CA 1
ATOM 631 C C . LYS A 1 81 ? 1.485 9.683 -12.014 1.00 74.06 81 LYS A C 1
ATOM 633 O O . LYS A 1 81 ? 2.137 10.562 -12.569 1.00 74.06 81 LYS A O 1
ATOM 638 N N . LEU A 1 82 ? 1.701 9.298 -10.755 1.00 69.88 82 LEU A N 1
ATOM 639 C CA . LEU A 1 82 ? 2.732 9.894 -9.900 1.00 69.88 82 LEU A CA 1
ATOM 640 C C . LEU A 1 82 ? 4.149 9.598 -10.407 1.00 69.88 82 LEU A C 1
ATOM 642 O O . LEU A 1 82 ? 5.002 10.479 -10.375 1.00 69.88 82 LEU A O 1
ATOM 646 N N . ARG A 1 83 ? 4.396 8.391 -10.930 1.00 66.69 83 ARG A N 1
ATOM 647 C CA . ARG A 1 83 ? 5.720 8.003 -11.440 1.00 66.69 83 ARG A CA 1
ATOM 648 C C . ARG A 1 83 ? 6.044 8.590 -12.815 1.00 66.69 83 ARG A C 1
ATOM 650 O O . ARG A 1 83 ? 7.199 8.885 -13.086 1.00 66.69 83 ARG A O 1
ATOM 657 N N . THR A 1 84 ? 5.056 8.738 -13.698 1.00 66.75 84 THR A N 1
ATOM 658 C CA . THR A 1 84 ? 5.268 9.290 -15.053 1.00 66.75 84 THR A CA 1
ATOM 659 C C . THR A 1 84 ? 5.313 10.819 -15.102 1.00 66.75 84 THR A C 1
ATOM 661 O O . THR A 1 84 ? 5.546 11.378 -16.167 1.00 66.75 84 THR A O 1
ATOM 664 N N . ALA A 1 85 ? 5.028 11.495 -13.986 1.00 59.91 85 ALA A N 1
ATOM 665 C CA . ALA A 1 85 ? 5.074 12.954 -13.877 1.00 59.91 85 ALA A CA 1
ATOM 666 C C . ALA A 1 85 ? 6.468 13.510 -13.501 1.00 59.91 85 ALA A C 1
ATOM 668 O O . ALA A 1 85 ? 6.601 14.720 -13.315 1.00 59.91 85 ALA A O 1
ATOM 669 N N . VAL A 1 86 ? 7.480 12.640 -13.389 1.00 46.53 86 VAL A N 1
ATOM 670 C CA . VAL A 1 86 ? 8.914 12.958 -13.242 1.00 46.53 86 VAL A CA 1
ATOM 671 C C . VAL A 1 86 ? 9.610 12.804 -14.586 1.00 46.53 86 VAL A C 1
ATOM 673 O O . VAL A 1 86 ? 10.461 13.669 -14.890 1.00 46.53 86 VAL A O 1
#

Mean predicted aligned error: 13.3 Å

Secondary structure (DSSP, 8-state):
--THHHHTTGGGGGS----------HHHHHHHHHHHH-SS-SSSEETTT-HHHHHTT--SS-SSEE-GGG--HHHHHHHHHHHHT-

pLDDT: mean 73.07, std 11.76, range [46.53, 89.38]

Foldseek 3Di:
DPPVVVVVCVVVVVPDPPVPVPVCDLLNLLVVVQCVQPVVPPQKRACVSPVPCVVVVLVVVPPRIRGSVSRDVVNSVVSVVVVVVD

Radius of gyration: 22.18 Å; Cα contacts (8 Å, |Δi|>4): 56; chains: 1; bounding box: 63×28×50 Å

Organism: NCBI:txid1028688

Nearest PDB structures (foldseek):
  4by5-assembly2_A-3  TM=6.151E-01  e=8.276E-02  Drosophila melanogaster
  6pw7-assembly2_B  TM=7.181E-01  e=4.850E-01  Caenorhabditis elegans
  4y5q-assembly1_A  TM=6.054E-01  e=4.850E-01  Cryptosporidium parvum Iowa II
  7x2u-assembly1_D  TM=7.614E-01  e=2.072E+00  Homo sapiens
  3sol-assembly1_A  TM=2.748E-01  e=6.879E+00  Escherichia coli O157:H7

Sequence (86 aa):
MFLYAILLVLPALIMTSEAIVIPLTDDELVKQAFDYLDTNRDGIIDRTESEEAFAKGLDANNDGQITIDELAPSVIEHFRKLRTAV

Solvent-accessible surface area (backbone atoms only — not comparable to full-atom values): 5453 Å² total; per-residue (Å²): 141,69,79,64,69,63,65,73,54,57,77,65,73,74,72,74,79,69,73,78,77,66,76,77,45,70,67,55,49,45,48,51,56,44,61,68,42,26,78,85,67,81,74,48,33,38,60,90,58,36,52,66,49,53,74,71,55,39,38,76,85,68,80,67,50,35,42,79,88,41,62,49,69,71,57,44,54,53,53,50,55,64,63,73,73,112

InterPro domains:
  IPR002048 EF-hand domain [PF13202] (31-49)
  IPR002048 EF-hand domain [PF13202] (58-71)
  IPR002048 EF-hand domain [PS50222] (25-60)
  IPR011992 EF-hand domain pair [SSF47473] (22-75)